Protein AF-A0A537N4H3-F1 (afdb_monomer_lite)

Foldseek 3Di:
DVVVVVVVVVVVVVVCVVVVPPPPPPPDDPDPDDDDDDDDDDDAPPVGDDDDDPDPPHFAFPFADDDPPDDDDPPDDGGDTPVVVD

pLDDT: mean 81.6, std 13.72, range [56.53, 97.81]

Sequence (86 aa):
MIVSACVLVLIGAAAYAILSGSRTTTSSSPATQRNTVAAMGRIEPRSGIINLGAGSPPDRLESLLVDRGDLVKRGDALGYLAGYAE

Structure (mmCIF, N/CA/C/O backbone):
data_AF-A0A537N4H3-F1
#
_entry.id   AF-A0A537N4H3-F1
#
loop_
_atom_site.group_PDB
_atom_site.id
_atom_site.type_symbol
_atom_site.label_atom_id
_atom_site.label_alt_id
_atom_site.label_comp_id
_atom_site.label_asym_id
_atom_site.label_entity_id
_atom_site.label_seq_id
_atom_site.pdbx_PDB_ins_code
_atom_site.Cartn_x
_atom_site.Cartn_y
_atom_site.Cartn_z
_atom_site.occupancy
_atom_site.B_iso_or_equiv
_atom_site.auth_seq_id
_atom_site.auth_comp_id
_atom_site.auth_asym_id
_atom_site.auth_atom_id
_atom_site.pdbx_PDB_model_num
ATOM 1 N N . MET A 1 1 ? -41.157 -28.411 96.668 1.00 57.66 1 MET A N 1
ATOM 2 C CA . MET A 1 1 ? -41.159 -27.057 96.058 1.00 57.66 1 MET A CA 1
ATOM 3 C C . MET A 1 1 ? -40.021 -26.813 95.059 1.00 57.66 1 MET A C 1
ATOM 5 O O . MET A 1 1 ? -40.207 -25.995 94.174 1.00 57.66 1 MET A O 1
ATOM 9 N N . ILE A 1 2 ? -38.891 -27.533 95.124 1.00 63.44 2 ILE A N 1
ATOM 10 C CA . ILE A 1 2 ? -37.722 -27.327 94.236 1.00 63.44 2 ILE A CA 1
ATOM 11 C C . ILE A 1 2 ? -37.962 -27.791 92.783 1.00 63.44 2 ILE A C 1
ATOM 13 O O . ILE A 1 2 ? -37.535 -27.131 91.845 1.00 63.44 2 ILE A O 1
ATOM 17 N N . VAL A 1 3 ? -38.722 -28.873 92.580 1.00 60.28 3 VAL A N 1
ATOM 18 C CA . VAL A 1 3 ? -38.967 -29.448 91.240 1.00 60.28 3 VAL A CA 1
ATOM 19 C C . VAL A 1 3 ? -39.822 -28.528 90.353 1.00 60.28 3 VAL A C 1
ATOM 21 O O . VAL A 1 3 ? -39.577 -28.424 89.158 1.00 60.28 3 VAL A O 1
ATOM 24 N N . SER A 1 4 ? -40.774 -27.795 90.943 1.00 63.25 4 SER A N 1
ATOM 25 C CA . SER A 1 4 ? -41.641 -26.851 90.216 1.00 63.25 4 SER A CA 1
ATOM 26 C C . SER A 1 4 ? -40.860 -25.646 89.670 1.00 63.25 4 SER A C 1
ATOM 28 O O . SER A 1 4 ? -41.090 -25.203 88.547 1.00 63.25 4 SER A O 1
ATOM 30 N N . ALA A 1 5 ? -39.859 -25.169 90.421 1.00 63.75 5 ALA A N 1
ATOM 31 C CA . ALA A 1 5 ? -39.007 -24.057 90.004 1.00 63.75 5 ALA A CA 1
ATOM 32 C C . ALA A 1 5 ? -38.124 -24.417 88.795 1.00 63.75 5 ALA A C 1
ATOM 34 O O . ALA A 1 5 ? -37.993 -23.617 87.873 1.00 63.75 5 ALA A O 1
ATOM 35 N N . CYS A 1 6 ? -37.575 -25.636 88.746 1.00 67.81 6 CYS A N 1
ATOM 36 C CA . CYS A 1 6 ? -36.773 -26.088 87.604 1.00 67.81 6 CYS A CA 1
ATOM 37 C C . CYS A 1 6 ? -37.590 -26.191 86.309 1.00 67.81 6 CYS A C 1
ATOM 39 O O . CYS A 1 6 ? -37.096 -25.821 85.246 1.00 67.81 6 CYS A O 1
ATOM 41 N N . VAL A 1 7 ? -38.842 -26.650 86.392 1.00 71.19 7 VAL A N 1
ATOM 42 C CA . VAL A 1 7 ? -39.719 -26.788 85.217 1.00 71.19 7 VAL A CA 1
ATOM 43 C C . VAL A 1 7 ? -40.037 -25.420 84.604 1.00 71.19 7 VAL A C 1
ATOM 45 O O . VAL A 1 7 ? -39.963 -25.259 83.388 1.00 71.19 7 VAL A O 1
ATOM 48 N N . LEU A 1 8 ? -40.300 -24.410 85.436 1.00 71.38 8 LEU A N 1
ATOM 49 C CA . LEU A 1 8 ? -40.547 -23.037 84.981 1.00 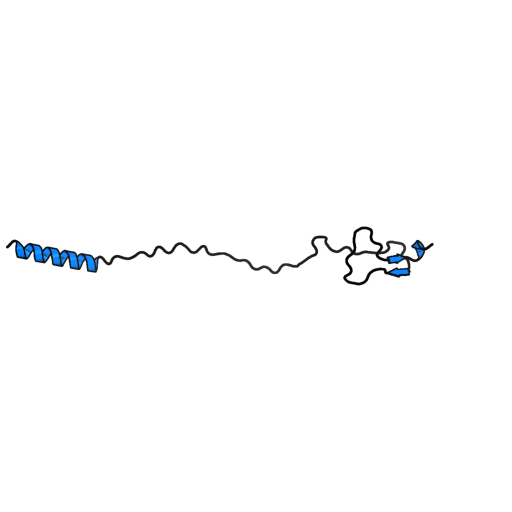71.38 8 LEU A CA 1
ATOM 50 C C . LEU A 1 8 ? -39.320 -22.399 84.310 1.00 71.38 8 LEU A C 1
ATOM 52 O O . LEU A 1 8 ? -39.467 -21.731 83.286 1.00 71.38 8 LEU A O 1
ATOM 56 N N . VAL A 1 9 ? -38.113 -22.645 84.830 1.00 72.88 9 VAL A N 1
ATOM 57 C CA . VAL A 1 9 ? -36.868 -22.123 84.235 1.00 72.88 9 VAL A CA 1
ATOM 58 C C . VAL A 1 9 ? -36.587 -22.759 82.870 1.00 72.88 9 VAL A C 1
ATOM 60 O O . VAL A 1 9 ? -36.216 -22.055 81.931 1.00 72.88 9 VAL A O 1
ATOM 63 N N . LEU A 1 10 ? -36.809 -24.068 82.729 1.00 67.88 10 LEU A N 1
ATOM 64 C CA . LEU A 1 10 ? -36.566 -24.781 81.469 1.00 67.88 10 LEU A CA 1
ATOM 65 C C . LEU A 1 10 ? -37.541 -24.355 80.361 1.00 67.88 10 LEU A C 1
ATOM 67 O O . LEU A 1 10 ? -37.123 -24.153 79.220 1.00 67.88 10 LEU A O 1
ATOM 71 N N . ILE A 1 11 ? -38.820 -24.154 80.694 1.00 72.06 11 ILE A N 1
ATOM 72 C CA . ILE A 1 11 ? -39.833 -23.687 79.733 1.00 72.06 11 ILE A CA 1
ATOM 73 C C . ILE A 1 11 ? -39.551 -22.237 79.309 1.00 72.06 11 ILE A C 1
ATOM 75 O O . ILE A 1 11 ? -39.638 -21.913 78.123 1.00 72.06 11 ILE A O 1
ATOM 79 N N . GLY A 1 12 ? -39.151 -21.376 80.251 1.00 69.19 12 GLY A N 1
ATOM 80 C CA . GLY A 1 12 ? -38.788 -19.988 79.959 1.00 69.19 12 GLY A CA 1
ATOM 81 C C . GLY A 1 12 ? -37.579 -19.868 79.026 1.00 69.19 12 GLY A C 1
ATOM 82 O O . GLY A 1 12 ? -37.608 -19.082 78.080 1.00 69.19 12 GLY A O 1
ATOM 83 N N . ALA A 1 13 ? -36.544 -20.689 79.234 1.00 65.88 13 ALA A N 1
ATOM 84 C CA . ALA A 1 13 ? -35.348 -20.696 78.390 1.00 65.88 13 ALA A CA 1
ATOM 85 C C . ALA A 1 13 ? -35.638 -21.180 76.957 1.00 65.88 13 ALA A C 1
ATOM 87 O O . ALA A 1 13 ? -35.138 -20.595 75.995 1.00 65.88 13 ALA A O 1
ATOM 88 N N . ALA A 1 14 ? -36.487 -22.202 76.804 1.00 65.00 14 ALA A N 1
ATOM 89 C CA . ALA A 1 14 ? -36.900 -22.700 75.492 1.00 65.00 14 ALA A CA 1
ATOM 90 C C . ALA A 1 14 ? -37.733 -21.662 74.719 1.00 65.00 14 ALA A C 1
ATOM 92 O O . ALA A 1 14 ? -37.478 -21.419 73.539 1.00 65.00 14 ALA A O 1
ATOM 93 N N . ALA A 1 15 ? -38.679 -20.993 75.387 1.00 66.38 15 ALA A N 1
ATOM 94 C CA . ALA A 1 15 ? -39.469 -19.922 74.781 1.00 66.38 15 ALA A CA 1
ATOM 95 C C . ALA A 1 15 ? -38.597 -18.720 74.381 1.00 66.38 15 ALA A C 1
ATOM 97 O O . ALA A 1 15 ? -38.783 -18.154 73.304 1.00 66.38 15 ALA A O 1
ATOM 98 N N . TYR A 1 16 ? -37.605 -18.372 75.207 1.00 64.06 16 TYR A N 1
ATOM 99 C CA . TYR A 1 16 ? -36.656 -17.305 74.900 1.00 64.06 16 TYR A CA 1
ATOM 100 C C . TYR A 1 16 ? -35.788 -17.648 73.685 1.00 64.06 16 TYR A C 1
ATOM 102 O O . TYR A 1 16 ? -35.600 -16.795 72.828 1.00 64.06 16 TYR A O 1
ATOM 110 N N . ALA A 1 17 ? -35.326 -18.894 73.546 1.00 64.50 17 ALA A N 1
ATOM 111 C CA . ALA A 1 17 ? -34.538 -19.324 72.388 1.00 64.50 17 ALA A CA 1
ATOM 112 C C . ALA A 1 17 ? -35.340 -19.292 71.072 1.00 64.50 17 ALA A C 1
ATOM 114 O O . ALA A 1 17 ? -34.803 -18.903 70.036 1.00 64.50 17 ALA A O 1
ATOM 115 N N . ILE A 1 18 ? -36.631 -19.642 71.118 1.00 67.19 18 ILE A N 1
ATOM 116 C CA . ILE A 1 18 ? -37.529 -19.593 69.952 1.00 67.19 18 ILE A CA 1
ATOM 117 C C . ILE A 1 18 ? -37.859 -18.139 69.577 1.00 67.19 18 ILE A C 1
ATOM 119 O O . ILE A 1 18 ? -37.869 -17.792 68.396 1.00 67.19 18 ILE A O 1
ATOM 123 N N . LEU A 1 19 ? -38.086 -17.268 70.568 1.00 63.88 19 LEU A N 1
ATOM 124 C CA . LEU A 1 19 ? -38.374 -15.848 70.340 1.00 63.88 19 LEU A CA 1
ATOM 125 C C . LEU A 1 19 ? -37.117 -15.044 69.959 1.00 63.88 19 LEU A C 1
ATOM 127 O O . LEU A 1 19 ? -37.206 -14.062 69.225 1.00 63.88 19 LEU A O 1
ATOM 131 N N . SER A 1 20 ? -35.938 -15.493 70.396 1.00 62.94 20 SER A N 1
ATOM 132 C CA . SER A 1 20 ? -34.624 -14.896 70.113 1.00 62.94 20 SER A CA 1
ATOM 133 C C . SER A 1 20 ? -34.123 -15.170 68.687 1.00 62.94 20 SER A C 1
ATOM 135 O O . SER A 1 20 ? -32.938 -14.953 68.424 1.00 62.94 20 SER A O 1
ATOM 137 N N . GLY A 1 21 ? -35.009 -15.630 67.788 1.00 56.72 21 GLY A N 1
ATOM 138 C CA . GLY A 1 21 ? -34.849 -15.742 66.336 1.00 56.72 21 GLY A CA 1
ATOM 139 C C . GLY A 1 21 ? -33.439 -15.450 65.841 1.00 56.72 21 GLY A C 1
ATOM 140 O O . GLY A 1 21 ? -33.103 -14.300 65.544 1.00 56.72 21 GLY A O 1
ATOM 141 N N . SER A 1 22 ? -32.612 -16.494 65.789 1.00 61.94 22 SER A N 1
ATOM 142 C CA . SER A 1 22 ? -31.233 -16.428 65.320 1.00 61.94 22 SER A CA 1
ATOM 143 C C . SER A 1 22 ? -31.248 -16.018 63.850 1.00 61.94 22 SER A C 1
ATOM 145 O O . SER A 1 22 ? -31.385 -16.850 62.956 1.00 61.94 22 SER A O 1
ATOM 147 N N . ARG A 1 23 ? -31.166 -14.712 63.583 1.00 63.66 23 ARG A N 1
ATOM 148 C CA . ARG A 1 23 ? -31.009 -14.186 62.229 1.00 63.66 23 ARG A CA 1
ATOM 149 C C . ARG A 1 23 ? -29.653 -14.649 61.721 1.00 63.66 23 ARG A C 1
ATOM 151 O O . ARG A 1 23 ? -28.628 -14.061 62.049 1.00 63.66 23 ARG A O 1
ATOM 158 N N . THR A 1 24 ? -29.655 -15.712 60.926 1.00 61.22 24 THR A N 1
ATOM 159 C CA . THR A 1 24 ? -28.515 -16.088 60.100 1.00 61.22 24 THR A CA 1
ATOM 160 C C . THR A 1 24 ? -28.297 -14.945 59.116 1.00 61.22 24 THR A C 1
ATOM 162 O O . THR A 1 24 ? -28.966 -14.840 58.092 1.00 61.22 24 THR A O 1
ATOM 165 N N . THR A 1 25 ? -27.409 -14.021 59.466 1.00 60.59 25 THR A N 1
ATOM 166 C CA . THR A 1 25 ? -26.931 -12.997 58.547 1.00 60.59 25 THR A CA 1
ATOM 167 C C . THR A 1 25 ? -26.086 -13.707 57.504 1.00 60.59 25 THR A C 1
ATOM 169 O O . THR A 1 25 ? -24.904 -13.967 57.720 1.00 60.59 25 THR A O 1
ATOM 172 N N . THR A 1 26 ? -26.704 -14.077 56.386 1.00 62.59 26 THR A N 1
ATOM 173 C CA . THR A 1 26 ? -25.976 -14.463 55.184 1.00 62.59 26 THR A CA 1
ATOM 174 C C . THR A 1 26 ? -25.188 -13.233 54.748 1.00 62.59 26 THR A C 1
ATOM 176 O O . THR A 1 26 ? -25.741 -12.295 54.179 1.00 62.59 26 THR A O 1
ATOM 179 N N . SER A 1 27 ? -23.902 -13.190 55.091 1.00 62.62 27 SER A N 1
ATOM 180 C CA . SER A 1 27 ? -22.979 -12.168 54.618 1.00 62.62 27 SER A CA 1
ATOM 181 C C . SER A 1 27 ? -22.824 -12.336 53.108 1.00 62.62 27 SER A C 1
ATOM 183 O O . SER A 1 27 ? -21.996 -13.120 52.639 1.00 62.62 27 SER A O 1
ATOM 185 N N . SER A 1 28 ? -23.655 -11.644 52.331 1.00 66.56 28 SER A N 1
ATOM 186 C CA . SER A 1 28 ? -23.438 -11.496 50.899 1.00 66.56 28 SER A CA 1
ATOM 187 C C . SER A 1 28 ? -22.177 -10.658 50.714 1.00 66.56 28 SER A C 1
ATOM 189 O O . SER A 1 28 ? -22.173 -9.466 51.027 1.00 66.56 28 SER A O 1
ATOM 191 N N . SER A 1 29 ? -21.097 -11.282 50.241 1.00 72.00 29 SER A N 1
ATOM 192 C CA . SER A 1 29 ? -19.927 -10.543 49.766 1.00 72.00 29 SER A CA 1
ATOM 193 C C . SER A 1 29 ? -20.394 -9.557 48.689 1.00 72.00 29 SER A C 1
ATOM 195 O O . SER A 1 29 ? -21.170 -9.969 47.817 1.00 72.00 29 SER 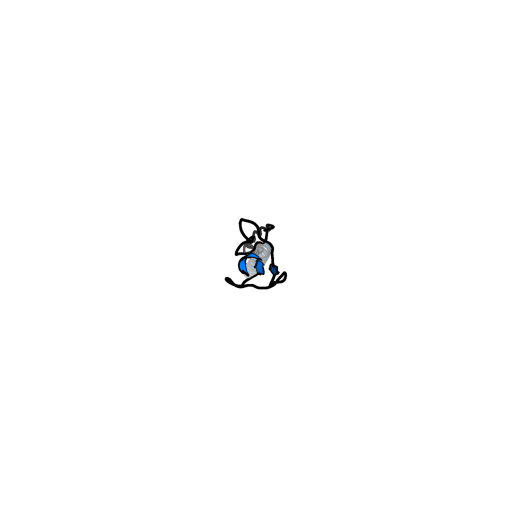A O 1
ATOM 197 N N . PRO A 1 30 ? -20.005 -8.270 48.742 1.00 70.69 30 PRO A N 1
ATOM 198 C CA . PRO A 1 30 ? -20.421 -7.311 47.734 1.00 70.69 30 PRO A CA 1
ATOM 199 C C . PRO A 1 30 ? -19.949 -7.812 46.370 1.00 70.69 30 PRO A C 1
ATOM 201 O O . PRO A 1 30 ? -18.754 -7.980 46.129 1.00 70.69 30 PRO A O 1
ATOM 204 N N . ALA A 1 31 ? -20.900 -8.089 45.480 1.00 73.31 31 ALA A N 1
ATOM 205 C CA . ALA A 1 31 ? -20.581 -8.452 44.113 1.00 73.31 31 ALA A CA 1
ATOM 206 C C . ALA A 1 31 ? -19.840 -7.271 43.478 1.00 73.31 31 ALA A C 1
ATOM 208 O O . ALA A 1 31 ? -20.388 -6.175 43.366 1.00 73.31 31 ALA A O 1
ATOM 209 N N . THR A 1 32 ? -18.584 -7.478 43.081 1.00 79.69 32 THR A N 1
ATOM 210 C CA . THR A 1 32 ? -17.830 -6.477 42.326 1.00 79.69 32 THR A CA 1
ATOM 211 C C . THR A 1 32 ? -18.556 -6.227 41.008 1.00 79.69 32 THR A C 1
ATOM 213 O O . THR A 1 32 ? -18.520 -7.053 40.092 1.00 79.69 32 THR A O 1
ATOM 216 N N . GLN A 1 33 ? -19.251 -5.096 40.919 1.00 80.00 33 GLN A N 1
ATOM 217 C CA . GLN A 1 33 ? -19.966 -4.703 39.716 1.00 80.00 33 GLN A CA 1
ATOM 218 C C . GLN A 1 33 ? -18.939 -4.342 38.639 1.00 80.00 33 GLN A C 1
ATOM 220 O O . GLN A 1 33 ? -18.276 -3.308 38.703 1.00 80.00 33 GLN A O 1
ATOM 225 N N . ARG A 1 34 ? -18.764 -5.228 37.654 1.00 83.69 34 ARG A N 1
ATOM 226 C CA . ARG A 1 34 ? -17.915 -4.956 36.491 1.00 83.69 34 ARG A CA 1
ATOM 227 C C . ARG A 1 34 ? -18.611 -3.922 35.617 1.00 83.69 34 ARG A C 1
ATOM 229 O O . ARG A 1 34 ? -19.656 -4.206 35.040 1.00 83.69 34 ARG A O 1
ATOM 236 N N . ASN A 1 35 ? -18.027 -2.733 35.528 1.00 86.81 35 ASN A N 1
ATOM 237 C CA . ASN A 1 35 ? -18.470 -1.722 34.582 1.00 86.81 35 ASN A CA 1
ATOM 238 C C . ASN A 1 35 ? -17.827 -2.020 33.220 1.00 86.81 35 ASN A C 1
ATOM 240 O O . ASN A 1 35 ? -16.605 -1.963 33.086 1.00 86.81 35 ASN A O 1
ATOM 244 N N . THR A 1 36 ? -18.630 -2.402 32.229 1.00 87.56 36 THR A N 1
ATOM 245 C CA . THR A 1 36 ? -18.155 -2.698 30.873 1.00 87.56 36 THR A CA 1
ATOM 246 C C . THR A 1 36 ? -18.614 -1.595 29.936 1.00 87.56 36 THR A C 1
ATOM 248 O O . THR A 1 36 ? -19.803 -1.308 29.843 1.00 87.56 36 THR A O 1
ATOM 251 N N . VAL A 1 37 ? -17.662 -0.990 29.230 1.00 87.88 37 VAL A N 1
ATOM 252 C CA . VAL A 1 37 ? -17.929 0.021 28.206 1.00 87.88 37 VAL A CA 1
ATOM 253 C C . VAL A 1 37 ? -17.760 -0.635 26.845 1.00 87.88 37 VAL A C 1
ATOM 255 O O . VAL A 1 37 ? -16.697 -1.177 26.544 1.00 87.88 37 VAL A O 1
ATOM 258 N N . ALA A 1 38 ? -18.807 -0.587 26.026 1.00 89.75 38 ALA A N 1
ATOM 259 C CA . ALA A 1 38 ? -18.728 -0.954 24.621 1.00 89.75 38 ALA A CA 1
ATOM 260 C C . ALA A 1 38 ? -18.531 0.317 23.792 1.00 89.75 38 ALA A C 1
ATOM 262 O O . ALA A 1 38 ? -19.303 1.267 23.906 1.00 89.75 38 ALA A O 1
ATOM 263 N N . ALA A 1 39 ? -17.500 0.322 22.954 1.00 89.38 39 ALA A N 1
ATOM 264 C CA . ALA A 1 39 ? -17.256 1.379 21.986 1.00 89.38 39 ALA A CA 1
ATOM 265 C C . ALA A 1 39 ? -16.947 0.745 20.628 1.00 89.38 39 ALA A C 1
ATOM 267 O O . ALA A 1 39 ? -16.177 -0.212 20.542 1.00 89.38 39 ALA A O 1
ATOM 268 N N . MET A 1 40 ? -17.550 1.278 19.566 1.00 94.06 40 MET A N 1
ATOM 269 C CA . MET A 1 40 ? -17.236 0.864 18.202 1.00 94.06 40 MET A CA 1
ATOM 270 C C . MET A 1 40 ? -15.960 1.571 17.751 1.00 94.06 40 MET A C 1
ATOM 272 O O . MET A 1 40 ? -15.950 2.782 17.540 1.00 94.06 40 MET A O 1
ATOM 276 N N . GLY A 1 41 ? -14.876 0.809 17.637 1.00 92.62 41 GLY A N 1
ATOM 277 C CA . GLY A 1 41 ? -13.619 1.279 17.065 1.00 92.62 41 GLY A CA 1
ATOM 278 C C . GLY A 1 41 ? -13.538 1.006 15.563 1.00 92.62 41 GLY A C 1
ATOM 279 O O . GLY A 1 41 ? -14.206 0.113 15.042 1.00 92.62 41 GLY A O 1
ATOM 280 N N . ARG A 1 42 ? -12.676 1.754 14.870 1.00 93.50 42 ARG A N 1
ATOM 281 C CA . ARG A 1 42 ? -12.254 1.442 13.499 1.00 93.50 42 ARG A CA 1
ATOM 282 C C . ARG A 1 42 ? -10.995 0.575 13.547 1.00 93.50 42 ARG A C 1
ATOM 284 O O . ARG A 1 42 ? -10.103 0.841 14.346 1.00 93.50 42 ARG A O 1
ATOM 291 N N . ILE A 1 43 ? -10.927 -0.442 12.691 1.00 94.31 43 ILE A N 1
ATOM 292 C CA . ILE A 1 43 ? -9.710 -1.236 12.489 1.00 94.31 43 ILE A CA 1
ATOM 293 C C . ILE A 1 43 ? -8.871 -0.576 11.396 1.00 94.31 43 ILE A C 1
ATOM 295 O O . ILE A 1 43 ? -9.393 -0.237 10.336 1.00 94.31 43 ILE A O 1
ATOM 299 N N . GLU A 1 44 ? -7.575 -0.422 11.650 1.00 94.25 44 GLU A N 1
ATOM 300 C CA . GLU A 1 44 ? -6.603 0.107 10.694 1.00 94.25 44 GLU A CA 1
ATOM 301 C C . GLU A 1 44 ? -5.338 -0.763 10.673 1.00 94.25 44 GLU A C 1
ATOM 303 O O . GLU A 1 44 ? -5.005 -1.395 11.684 1.00 94.25 44 GLU A O 1
ATOM 308 N N . PRO A 1 45 ? -4.605 -0.809 9.545 1.00 95.38 45 PRO A N 1
ATOM 309 C CA . PRO A 1 45 ? -3.320 -1.488 9.494 1.00 95.38 45 PRO A CA 1
ATOM 310 C C . PRO A 1 45 ? -2.336 -0.855 10.478 1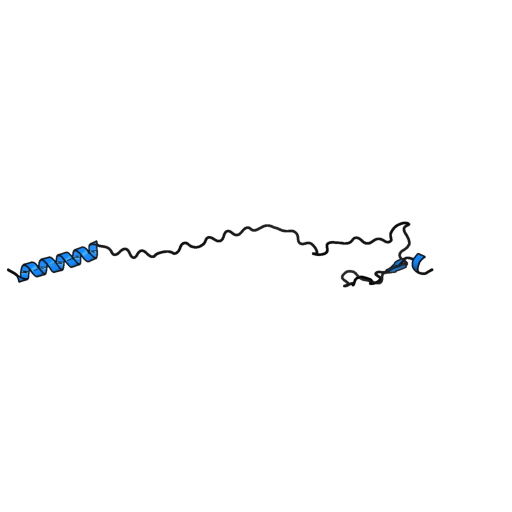.00 95.38 45 PRO A C 1
ATOM 312 O O . PRO A 1 45 ? -2.144 0.359 10.478 1.00 95.38 45 PRO A O 1
ATOM 315 N N . ARG A 1 46 ? -1.638 -1.682 11.266 1.00 95.56 46 ARG A N 1
ATOM 316 C CA . ARG A 1 46 ? -0.618 -1.208 12.221 1.00 95.56 46 ARG A CA 1
ATOM 317 C C . ARG A 1 46 ? 0.463 -0.346 11.555 1.00 95.56 46 ARG A C 1
ATOM 319 O O . ARG A 1 46 ? 0.989 0.564 12.183 1.00 95.56 46 ARG A O 1
ATOM 326 N N . SER A 1 47 ? 0.811 -0.658 10.308 1.00 92.56 47 SER A N 1
ATOM 327 C CA . SER A 1 47 ? 1.799 0.071 9.504 1.00 92.56 47 SER A CA 1
ATOM 328 C C . SER A 1 47 ? 1.219 1.254 8.722 1.00 92.56 47 SER A C 1
ATOM 330 O O . SER A 1 47 ? 1.974 1.943 8.043 1.00 92.56 47 SER A O 1
ATOM 332 N N . GLY A 1 48 ? -0.098 1.470 8.768 1.00 93.25 48 GLY A N 1
ATOM 333 C CA . GLY A 1 48 ? -0.799 2.403 7.891 1.00 93.25 48 GLY A CA 1
ATOM 334 C C . GLY A 1 48 ? -0.933 1.909 6.446 1.00 93.25 48 GLY A C 1
ATOM 335 O O . GLY A 1 48 ? -0.605 0.765 6.118 1.00 93.25 48 GLY A O 1
ATOM 336 N N . ILE A 1 49 ? -1.443 2.796 5.590 1.00 93.44 49 ILE A N 1
ATOM 337 C CA . ILE A 1 49 ? -1.619 2.591 4.147 1.00 93.44 49 ILE A CA 1
ATOM 338 C C . ILE A 1 49 ? -0.607 3.475 3.417 1.00 93.44 49 ILE A C 1
ATOM 340 O O . ILE A 1 49 ? -0.501 4.664 3.714 1.00 93.44 49 ILE A O 1
ATOM 344 N N . ILE A 1 50 ? 0.114 2.906 2.451 1.00 91.94 50 ILE A N 1
ATOM 345 C CA . ILE A 1 50 ? 1.065 3.637 1.610 1.00 91.94 50 ILE A CA 1
ATOM 346 C C . ILE A 1 50 ? 0.485 3.714 0.200 1.00 91.94 50 ILE A C 1
ATOM 348 O O . ILE A 1 50 ? 0.295 2.688 -0.450 1.00 91.94 50 ILE A O 1
ATOM 352 N N . ASN A 1 51 ? 0.220 4.931 -0.272 1.00 92.88 51 ASN A N 1
ATOM 353 C CA . ASN A 1 51 ? -0.174 5.170 -1.657 1.00 92.88 51 ASN A CA 1
ATOM 354 C C . ASN A 1 51 ? 1.089 5.314 -2.505 1.00 92.88 51 ASN A C 1
ATOM 356 O O . ASN A 1 51 ? 1.879 6.234 -2.291 1.00 92.88 51 ASN A O 1
ATOM 360 N N . LEU A 1 52 ? 1.286 4.389 -3.439 1.00 90.06 52 LEU A N 1
ATOM 361 C CA . LEU A 1 52 ? 2.448 4.364 -4.320 1.00 90.06 52 LEU A CA 1
ATOM 362 C C . LEU A 1 52 ? 2.115 5.036 -5.652 1.00 90.06 52 LEU A C 1
ATOM 364 O O . LEU A 1 52 ? 1.010 4.895 -6.173 1.00 90.06 52 LEU A O 1
ATOM 368 N N . GLY A 1 53 ? 3.089 5.747 -6.208 1.00 88.94 53 GLY A N 1
ATOM 369 C CA . GLY A 1 53 ? 3.009 6.360 -7.528 1.00 88.94 53 GLY A CA 1
ATOM 370 C C . GLY A 1 53 ? 4.393 6.432 -8.163 1.00 88.94 53 GLY A C 1
ATOM 371 O O . GLY A 1 53 ? 5.400 6.426 -7.459 1.00 88.94 53 GLY A O 1
ATOM 372 N N . ALA A 1 54 ? 4.431 6.510 -9.491 1.00 85.75 54 ALA A N 1
ATOM 373 C CA . ALA A 1 54 ? 5.652 6.531 -10.302 1.00 85.75 54 ALA A CA 1
ATOM 374 C C . ALA A 1 54 ? 6.518 7.800 -10.136 1.00 85.75 54 ALA A C 1
ATOM 376 O O . ALA A 1 54 ? 7.621 7.866 -10.664 1.00 85.75 54 ALA A O 1
ATOM 377 N N . GLY A 1 55 ? 6.039 8.804 -9.394 1.00 82.69 55 GLY A N 1
ATOM 378 C CA . GLY A 1 55 ? 6.689 10.109 -9.287 1.00 82.69 55 GLY A CA 1
ATOM 379 C C . GLY A 1 55 ? 6.326 11.047 -10.443 1.00 82.69 55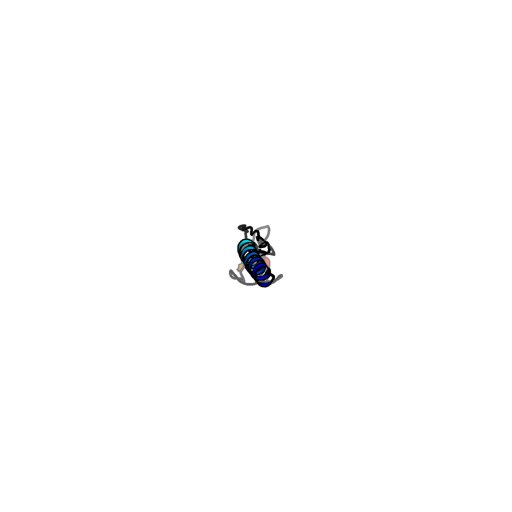 GLY A C 1
ATOM 380 O O . GLY A 1 55 ? 5.330 10.841 -11.134 1.00 82.69 55 GLY A O 1
ATOM 381 N N . SER A 1 56 ? 7.103 12.122 -10.598 1.00 85.12 56 SER A N 1
ATOM 382 C CA . SER A 1 56 ? 6.955 13.120 -11.663 1.00 85.12 56 SER A CA 1
ATOM 383 C C . SER A 1 56 ? 8.289 13.284 -12.406 1.00 85.12 56 SER A C 1
ATOM 385 O O . SER A 1 56 ? 9.312 13.399 -11.727 1.00 85.12 56 SER A O 1
ATOM 387 N N . PRO A 1 57 ? 8.301 13.383 -13.750 1.00 86.88 57 PRO A N 1
ATOM 388 C CA . PRO A 1 57 ? 7.136 13.380 -14.643 1.00 86.88 57 PRO A CA 1
ATOM 389 C C . PRO A 1 57 ? 6.421 12.017 -14.689 1.00 86.88 57 PRO A C 1
ATOM 391 O O . PRO A 1 57 ? 7.023 11.006 -14.335 1.00 86.88 57 PRO A O 1
ATOM 394 N N . PRO A 1 58 ? 5.132 11.980 -15.077 1.00 85.38 58 PRO A N 1
ATOM 395 C CA . PRO A 1 58 ? 4.428 10.718 -15.258 1.00 85.38 58 PRO A CA 1
ATOM 396 C C . PRO A 1 58 ? 5.049 9.923 -16.412 1.00 85.38 58 PRO A C 1
ATOM 398 O O . PRO A 1 58 ? 5.409 10.498 -17.438 1.00 85.38 58 PRO A O 1
ATOM 401 N N . ASP A 1 59 ? 5.113 8.603 -16.253 1.00 89.81 59 ASP A N 1
ATOM 402 C CA . ASP A 1 59 ? 5.589 7.662 -17.269 1.00 89.81 59 ASP A CA 1
ATOM 403 C C . ASP A 1 59 ? 4.553 6.544 -17.491 1.00 89.81 59 ASP A C 1
ATOM 405 O O . ASP A 1 59 ? 3.646 6.332 -16.674 1.00 89.81 59 ASP A O 1
ATOM 409 N N . ARG A 1 60 ? 4.660 5.835 -18.616 1.00 92.12 60 ARG A N 1
ATOM 410 C CA . ARG A 1 60 ? 3.805 4.701 -18.959 1.00 92.12 60 ARG A CA 1
ATOM 411 C C . ARG A 1 60 ? 4.212 3.473 -18.144 1.00 92.12 60 ARG A C 1
ATOM 413 O O . ARG A 1 60 ? 5.373 3.080 -18.126 1.00 92.12 60 ARG A O 1
ATOM 420 N N . LEU A 1 61 ? 3.229 2.820 -17.525 1.00 92.62 61 LEU A N 1
ATOM 421 C CA . LEU A 1 61 ? 3.414 1.505 -16.913 1.00 92.62 61 LEU A CA 1
ATOM 422 C C . LEU A 1 61 ? 3.617 0.453 -18.015 1.00 92.62 61 LEU A C 1
ATOM 424 O O . LEU A 1 61 ? 2.721 0.245 -18.834 1.00 92.62 61 LEU A O 1
ATOM 428 N N . GLU A 1 62 ? 4.783 -0.188 -18.033 1.00 95.25 62 GLU A N 1
ATOM 429 C CA . GLU A 1 62 ? 5.135 -1.232 -19.003 1.00 95.25 62 GLU A CA 1
ATOM 430 C C . GLU A 1 62 ? 4.696 -2.613 -18.510 1.00 95.25 62 GLU A C 1
ATOM 432 O O . GLU A 1 62 ? 4.074 -3.375 -19.247 1.00 95.25 62 GLU A O 1
ATOM 437 N N . SER A 1 63 ? 4.971 -2.925 -17.240 1.00 95.19 63 SER A N 1
ATOM 438 C CA . SER A 1 63 ? 4.594 -4.204 -16.630 1.00 95.19 63 SER A CA 1
ATOM 439 C C . SER A 1 63 ? 4.210 -4.055 -15.159 1.00 95.19 63 SER A C 1
ATOM 441 O O . SER A 1 63 ? 4.748 -3.210 -14.443 1.00 95.19 63 SER A O 1
ATOM 443 N N . LEU A 1 64 ? 3.282 -4.902 -14.707 1.00 95.81 64 LEU A N 1
ATOM 444 C CA . LEU A 1 64 ? 2.899 -5.064 -13.306 1.00 95.81 64 LEU A CA 1
ATOM 445 C C . LEU A 1 64 ? 3.173 -6.517 -12.912 1.00 95.81 64 LEU A C 1
ATOM 447 O O . LEU A 1 64 ? 2.727 -7.431 -13.601 1.00 95.81 64 LEU A O 1
ATOM 451 N N . LEU A 1 65 ? 3.941 -6.717 -11.843 1.00 97.06 65 LEU A N 1
ATOM 452 C CA . LEU A 1 65 ? 4.459 -8.031 -11.437 1.00 97.06 65 LEU A CA 1
ATOM 453 C C . LEU A 1 65 ? 3.690 -8.648 -10.265 1.00 97.06 65 LEU A C 1
ATOM 455 O O . LEU A 1 65 ? 4.083 -9.697 -9.763 1.00 97.06 65 LEU A O 1
ATOM 459 N N . VAL A 1 66 ? 2.644 -7.972 -9.795 1.00 97.56 66 VAL A N 1
ATOM 460 C CA . VAL A 1 66 ? 1.881 -8.352 -8.607 1.00 97.56 66 VAL A CA 1
ATOM 461 C C . VAL A 1 66 ? 0.391 -8.293 -8.888 1.00 97.56 66 VAL A C 1
ATOM 463 O O . VAL A 1 66 ? -0.085 -7.404 -9.602 1.00 97.56 66 VAL A O 1
ATOM 466 N N . ASP A 1 67 ? -0.339 -9.196 -8.250 1.00 97.75 67 ASP A N 1
ATOM 467 C CA . ASP A 1 67 ? -1.789 -9.207 -8.213 1.00 97.75 67 ASP A CA 1
ATOM 468 C C . ASP A 1 67 ? -2.319 -8.663 -6.881 1.00 97.75 67 ASP A C 1
ATOM 470 O O . ASP A 1 67 ? -1.622 -8.478 -5.875 1.00 97.75 67 ASP A O 1
ATOM 474 N N . ARG A 1 68 ? -3.618 -8.359 -6.860 1.00 96.44 68 ARG A N 1
ATOM 475 C CA . ARG A 1 68 ? -4.272 -7.892 -5.638 1.00 96.44 68 ARG A CA 1
ATOM 476 C C . ARG A 1 68 ? -4.263 -8.995 -4.581 1.00 96.44 68 ARG A C 1
ATOM 478 O O . ARG A 1 68 ? -4.865 -10.044 -4.772 1.00 96.44 68 ARG A O 1
ATOM 485 N N . GLY A 1 69 ? -3.747 -8.652 -3.404 1.00 96.56 69 GLY A N 1
ATOM 486 C CA . GLY A 1 69 ? -3.712 -9.546 -2.246 1.00 96.56 69 GLY A CA 1
ATOM 487 C C . GLY A 1 69 ? -2.372 -10.254 -2.075 1.00 96.56 69 GLY A C 1
ATOM 488 O O . GLY A 1 69 ? -2.174 -10.891 -1.041 1.00 96.56 69 GLY A O 1
ATOM 489 N N . ASP A 1 70 ? -1.451 -10.088 -3.025 1.00 97.81 70 ASP A N 1
ATOM 490 C CA . ASP A 1 70 ? -0.102 -10.618 -2.911 1.00 97.81 70 ASP A CA 1
ATOM 491 C C . ASP A 1 70 ? 0.641 -10.008 -1.720 1.00 97.81 70 ASP A C 1
ATOM 493 O O . ASP A 1 70 ? 0.544 -8.815 -1.409 1.00 97.81 70 ASP A O 1
ATOM 497 N N . LEU A 1 71 ? 1.411 -10.857 -1.043 1.00 97.06 71 LEU A N 1
ATOM 498 C CA . LEU A 1 71 ? 2.333 -10.434 -0.001 1.00 97.06 71 LEU A CA 1
ATOM 499 C C . LEU A 1 71 ? 3.651 -10.016 -0.646 1.00 97.06 71 LEU A C 1
ATOM 501 O O . LEU A 1 71 ? 4.269 -10.796 -1.364 1.00 97.06 71 LEU A O 1
ATOM 505 N N . VAL A 1 72 ? 4.112 -8.813 -0.317 1.00 95.88 72 V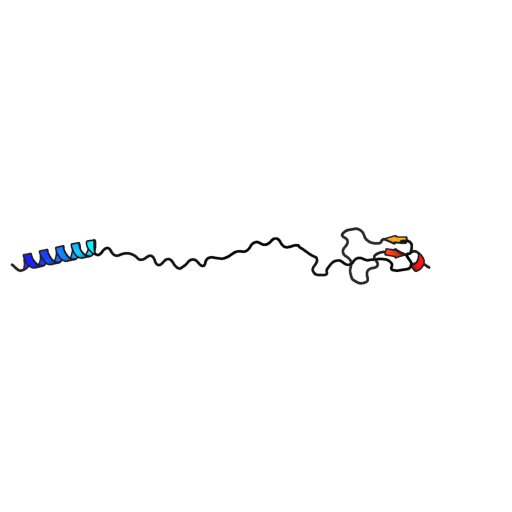AL A N 1
ATOM 506 C CA . VAL A 1 72 ? 5.368 -8.246 -0.821 1.00 95.88 72 VAL A CA 1
ATOM 507 C C . VAL A 1 72 ? 6.289 -7.866 0.331 1.00 95.88 72 VAL A C 1
ATOM 509 O O . VAL A 1 72 ? 5.839 -7.534 1.436 1.00 95.88 72 VAL A O 1
ATOM 512 N N . LYS A 1 73 ? 7.596 -7.913 0.090 1.00 95.81 73 LYS A N 1
ATOM 513 C CA . LYS A 1 73 ? 8.632 -7.476 1.027 1.00 95.81 73 LYS A CA 1
ATOM 514 C C . LYS A 1 73 ? 9.205 -6.136 0.585 1.00 95.81 73 LYS A C 1
ATOM 516 O O . LYS A 1 73 ? 9.079 -5.696 -0.554 1.00 95.81 73 LYS A O 1
ATOM 521 N N . ARG A 1 74 ? 9.866 -5.455 1.521 1.00 93.56 74 ARG A N 1
ATOM 522 C CA . ARG A 1 74 ? 10.594 -4.225 1.203 1.00 93.56 74 ARG A CA 1
ATOM 523 C C . ARG A 1 74 ? 11.673 -4.530 0.164 1.00 93.56 74 ARG A C 1
ATOM 525 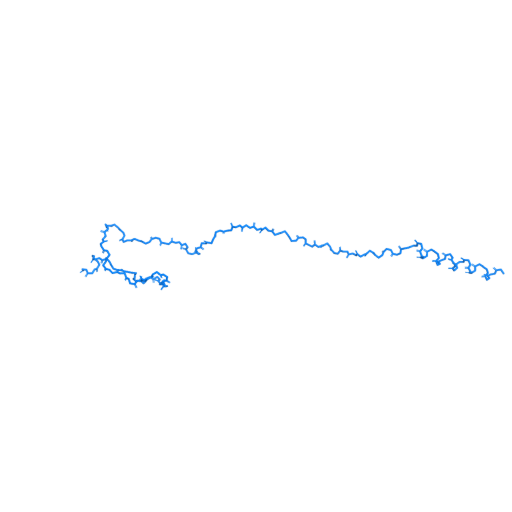O O . ARG A 1 74 ? 12.532 -5.366 0.420 1.00 93.56 74 ARG A O 1
ATOM 532 N N . GLY A 1 75 ? 11.661 -3.772 -0.928 1.00 93.81 75 GLY A N 1
ATOM 533 C CA . GLY A 1 75 ? 12.624 -3.900 -2.020 1.00 93.81 75 GLY A CA 1
ATOM 534 C C . GLY A 1 75 ? 12.130 -4.753 -3.186 1.00 93.81 75 GLY A C 1
ATOM 535 O O . GLY A 1 75 ? 12.768 -4.724 -4.232 1.00 93.81 75 GLY A O 1
ATOM 536 N N . ASP A 1 76 ? 10.999 -5.450 -3.043 1.00 96.12 76 ASP A N 1
ATOM 537 C CA . ASP A 1 76 ? 10.404 -6.183 -4.158 1.00 96.12 76 ASP A CA 1
ATOM 538 C C . ASP A 1 76 ? 9.926 -5.198 -5.235 1.00 96.12 76 ASP A C 1
ATOM 540 O O . ASP A 1 76 ? 9.289 -4.180 -4.941 1.00 96.12 76 ASP A O 1
ATOM 544 N N . ALA A 1 77 ? 10.240 -5.502 -6.495 1.00 94.50 77 ALA A N 1
ATOM 545 C CA . ALA A 1 77 ? 9.736 -4.746 -7.630 1.00 94.50 77 ALA A CA 1
ATOM 546 C C . ALA A 1 77 ? 8.247 -5.058 -7.828 1.00 94.50 77 ALA A C 1
ATOM 548 O O . ALA A 1 77 ? 7.869 -6.213 -8.010 1.00 94.50 77 ALA A O 1
ATOM 549 N N . LEU A 1 78 ? 7.403 -4.025 -7.811 1.00 95.38 78 LEU A N 1
ATOM 550 C CA . LEU A 1 78 ? 5.962 -4.177 -8.052 1.00 95.38 78 LEU A CA 1
ATOM 551 C C . LEU A 1 78 ? 5.610 -4.117 -9.544 1.00 95.38 78 LEU A C 1
ATOM 553 O O . LEU A 1 78 ? 4.576 -4.626 -9.963 1.00 95.38 78 LEU A O 1
ATOM 557 N N . GLY A 1 79 ? 6.460 -3.484 -10.348 1.00 94.38 79 GLY A N 1
ATOM 558 C CA . GLY A 1 79 ? 6.252 -3.239 -11.769 1.00 94.38 79 GLY A CA 1
ATOM 559 C C . GLY A 1 79 ? 7.364 -2.368 -12.339 1.00 94.38 79 GLY A C 1
ATOM 560 O O . GLY A 1 79 ? 8.176 -1.823 -11.585 1.00 94.38 79 GLY A O 1
ATOM 561 N N . TYR A 1 80 ? 7.377 -2.224 -13.659 1.00 93.81 80 TYR A N 1
ATOM 562 C CA . TYR A 1 80 ? 8.338 -1.390 -14.372 1.00 93.81 80 TYR A CA 1
ATOM 563 C C . TYR A 1 80 ? 7.632 -0.335 -15.215 1.00 93.81 80 TYR A C 1
ATOM 565 O O . TYR A 1 80 ? 6.591 -0.586 -15.828 1.00 93.81 80 TYR A O 1
ATOM 573 N N . LEU A 1 81 ? 8.228 0.852 -15.236 1.00 93.88 81 LEU A N 1
ATOM 574 C CA . LEU A 1 81 ? 7.857 1.939 -16.132 1.00 93.88 81 LEU A CA 1
ATOM 575 C C . LEU A 1 81 ? 8.656 1.813 -17.430 1.00 93.88 81 LEU A C 1
ATOM 577 O O . LEU A 1 81 ? 9.751 1.245 -17.419 1.00 93.88 81 LEU A O 1
ATOM 581 N N . ALA A 1 82 ? 8.122 2.341 -18.527 1.00 92.50 82 ALA A N 1
ATOM 582 C CA . ALA A 1 82 ? 8.749 2.246 -19.841 1.00 92.50 82 ALA A CA 1
ATOM 583 C C . ALA A 1 82 ? 10.182 2.811 -19.841 1.00 92.50 82 ALA A C 1
ATOM 585 O O . ALA A 1 82 ? 11.091 2.142 -20.326 1.00 92.50 82 ALA A O 1
ATOM 586 N N . GLY A 1 83 ? 10.411 3.967 -19.210 1.00 89.06 83 GLY A N 1
ATOM 587 C CA . GLY A 1 83 ? 11.729 4.606 -19.154 1.00 89.06 83 GLY A CA 1
ATOM 588 C C . GLY A 1 83 ? 12.760 3.920 -18.249 1.00 89.06 83 GLY A C 1
ATOM 589 O O . GLY A 1 83 ? 13.905 4.351 -18.216 1.00 89.06 83 GLY A O 1
ATOM 590 N N . TYR A 1 84 ? 12.391 2.878 -17.493 1.00 82.56 84 TYR A N 1
ATOM 591 C CA . TYR A 1 84 ? 13.352 2.071 -16.723 1.00 82.56 84 TYR A CA 1
ATOM 592 C C . TYR A 1 84 ? 13.989 0.950 -17.562 1.00 82.56 84 TYR A C 1
ATOM 594 O O . TYR A 1 84 ? 15.035 0.427 -17.189 1.00 82.56 84 TYR A O 1
ATOM 602 N N . ALA A 1 85 ? 13.335 0.537 -18.652 1.00 63.28 85 ALA A N 1
ATOM 603 C CA . ALA A 1 85 ? 13.798 -0.559 -19.503 1.00 63.28 85 ALA A CA 1
ATOM 604 C C . ALA A 1 85 ? 14.775 -0.114 -20.614 1.00 63.28 85 ALA A C 1
ATOM 606 O O . ALA A 1 85 ? 15.292 -0.977 -21.325 1.00 63.28 85 ALA A O 1
ATOM 607 N N . GLU A 1 86 ? 15.008 1.196 -20.760 1.00 56.53 86 GLU A N 1
ATOM 608 C CA . GLU A 1 86 ? 16.041 1.799 -21.623 1.00 56.53 86 GLU A CA 1
ATOM 609 C C . GLU A 1 86 ? 17.395 1.905 -20.907 1.00 56.53 86 GLU A C 1
ATOM 611 O O . GLU A 1 86 ? 18.422 1.620 -21.568 1.00 56.53 86 GLU A O 1
#

Secondary structure (DSSP, 8-state):
-HHHHHHHHHHHHHHHHHHT--------PPP---------PPP--TT--------SS---EEEE---TT----TT---EEEGGG--

Radius of gyration: 43.87 Å; chains: 1; bounding box: 58×43×118 Å